Protein AF-A0A1X0K1Q7-F1 (afdb_monomer)

Me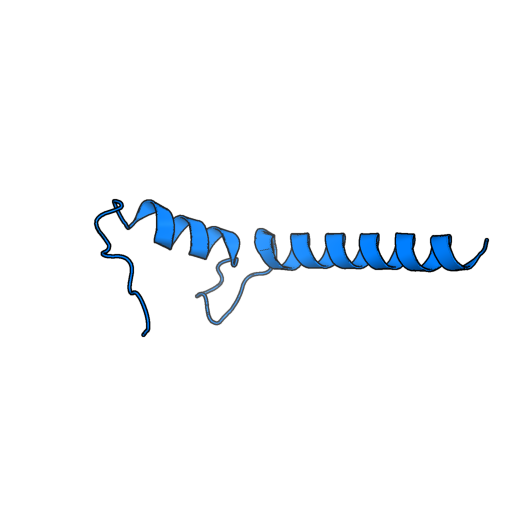an predicted aligned error: 9.45 Å

Sequence (56 aa):
VEDDAGAGLFNQKLKEWEDYYNYHRPHGGLGGQTPYERLLQKTKAQPVTGHRQSHS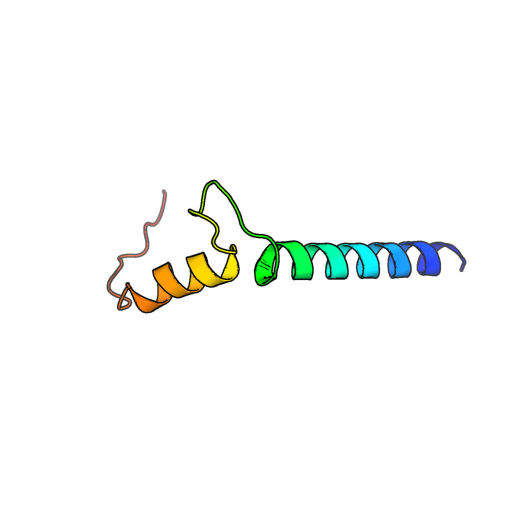

Secondary structure (DSSP, 8-state):
--HHHHHHH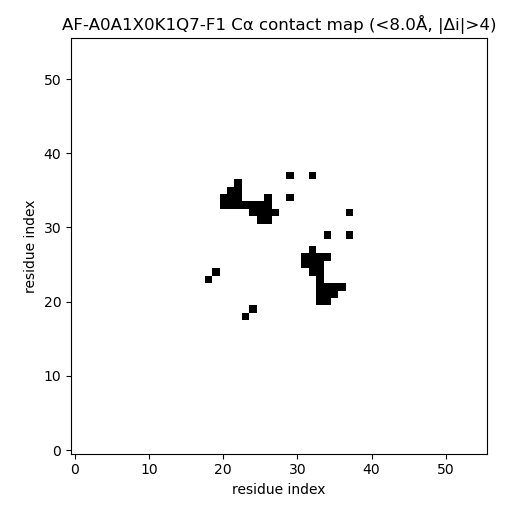HHHHHHHHHHHHHHT---GGGTT--HHHHHHHHHHH--S--------

Organism: Mycobacterium scrofulaceum (NCBI:txid1783)

Structure (mmCIF, N/CA/C/O backbone):
data_AF-A0A1X0K1Q7-F1
#
_entry.id   AF-A0A1X0K1Q7-F1
#
loop_
_atom_site.group_PDB
_atom_site.id
_atom_site.type_symbol
_atom_site.label_atom_id
_atom_site.label_alt_id
_atom_site.label_comp_id
_atom_site.label_asym_id
_atom_site.label_entity_id
_atom_site.label_seq_id
_atom_site.pdbx_PDB_ins_code
_atom_site.Cartn_x
_atom_site.Cartn_y
_atom_site.Cartn_z
_atom_site.occupancy
_atom_site.B_iso_or_equiv
_atom_site.auth_seq_id
_atom_site.auth_comp_id
_atom_site.auth_asym_id
_atom_site.auth_atom_id
_atom_site.pdbx_PDB_model_num
ATOM 1 N N . VAL A 1 1 ? 29.742 -2.985 -16.511 1.00 53.22 1 VAL A N 1
ATOM 2 C CA . VAL A 1 1 ? 29.061 -2.132 -15.502 1.00 53.22 1 VAL A CA 1
ATOM 3 C C . VAL A 1 1 ? 27.705 -1.672 -16.048 1.00 53.22 1 VAL A C 1
ATOM 5 O O . VAL A 1 1 ? 27.296 -0.547 -15.827 1.00 53.22 1 VAL A O 1
ATOM 8 N N . GLU A 1 2 ? 26.984 -2.536 -16.771 1.00 55.88 2 GLU A N 1
ATOM 9 C CA . GLU A 1 2 ? 25.669 -2.191 -17.350 1.00 55.88 2 GLU A CA 1
ATOM 10 C C . GLU A 1 2 ? 24.511 -2.870 -16.596 1.00 55.88 2 GLU A C 1
ATOM 12 O O . GLU A 1 2 ? 23.375 -2.409 -16.662 1.00 55.88 2 GLU A O 1
ATOM 17 N N . ASP A 1 3 ? 24.811 -3.890 -15.783 1.00 56.81 3 ASP A N 1
ATOM 18 C CA . ASP A 1 3 ? 23.826 -4.648 -14.997 1.00 56.81 3 ASP A CA 1
ATOM 19 C C . ASP A 1 3 ? 23.235 -3.868 -13.803 1.00 56.81 3 ASP A C 1
ATOM 21 O O . ASP A 1 3 ? 22.164 -4.209 -13.303 1.00 56.81 3 ASP A O 1
ATOM 25 N N . ASP A 1 4 ? 23.892 -2.791 -13.360 1.00 59.72 4 ASP A N 1
ATOM 26 C CA . ASP A 1 4 ? 23.467 -1.985 -12.201 1.00 59.72 4 ASP A CA 1
ATOM 27 C C . ASP A 1 4 ? 22.297 -1.035 -12.540 1.00 59.72 4 ASP A C 1
ATOM 29 O O . ASP A 1 4 ? 21.403 -0.792 -11.726 1.00 59.72 4 ASP A O 1
ATOM 33 N N . ALA A 1 5 ? 22.224 -0.568 -13.794 1.00 67.44 5 ALA A N 1
ATOM 34 C CA . ALA A 1 5 ? 21.171 0.339 -14.258 1.00 67.44 5 ALA A CA 1
ATOM 35 C C . ALA A 1 5 ? 19.792 -0.344 -14.347 1.00 67.44 5 ALA A C 1
ATOM 37 O O . ALA A 1 5 ? 18.766 0.268 -14.036 1.00 67.44 5 ALA A O 1
ATOM 38 N N . GLY A 1 6 ? 19.759 -1.626 -14.729 1.00 74.69 6 GLY A N 1
ATOM 39 C CA . GLY A 1 6 ? 18.526 -2.416 -14.791 1.00 74.69 6 GLY A CA 1
ATOM 40 C C . GLY A 1 6 ? 17.948 -2.709 -13.406 1.00 74.69 6 GLY A C 1
ATOM 41 O O . GLY A 1 6 ? 16.742 -2.563 -13.191 1.00 74.69 6 GLY A O 1
ATOM 42 N N . ALA A 1 7 ? 18.814 -3.049 -12.446 1.00 81.38 7 ALA A N 1
ATOM 4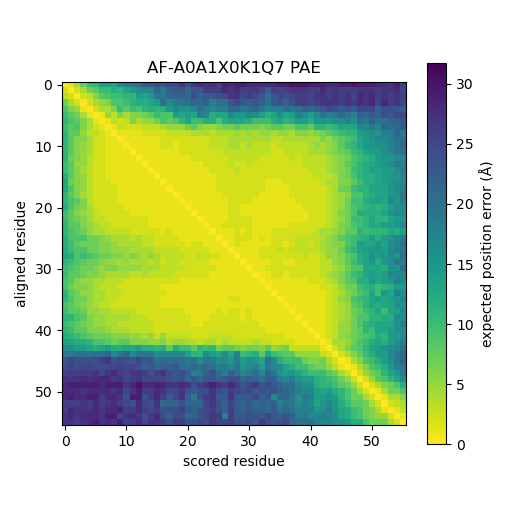3 C CA . ALA A 1 7 ? 18.421 -3.270 -11.056 1.00 81.38 7 ALA A CA 1
ATOM 44 C C . ALA A 1 7 ? 17.889 -1.984 -10.400 1.00 81.38 7 ALA A C 1
ATOM 46 O O . ALA A 1 7 ? 16.872 -2.021 -9.704 1.00 81.38 7 ALA A O 1
ATOM 47 N N . GLY A 1 8 ? 18.519 -0.835 -10.668 1.00 87.12 8 GLY A N 1
ATOM 48 C CA . GLY A 1 8 ? 18.065 0.466 -10.170 1.00 87.12 8 GLY A CA 1
ATOM 49 C C . GLY A 1 8 ? 16.651 0.829 -10.635 1.00 87.12 8 GLY A C 1
ATOM 50 O O . GLY A 1 8 ? 15.790 1.150 -9.813 1.00 87.12 8 GLY A O 1
ATOM 51 N N . LEU A 1 9 ? 16.376 0.713 -11.939 1.00 90.94 9 LEU A N 1
ATOM 52 C CA . LEU A 1 9 ? 15.048 1.000 -12.492 1.00 90.94 9 LEU A CA 1
ATOM 53 C C . LEU A 1 9 ? 13.981 0.033 -11.961 1.00 90.94 9 LEU A C 1
ATOM 55 O O . LEU A 1 9 ? 12.873 0.458 -11.625 1.00 90.94 9 LEU A O 1
ATOM 59 N N . PHE A 1 10 ? 14.308 -1.257 -11.862 1.00 92.50 10 PHE A N 1
ATOM 60 C CA . PHE A 1 10 ? 13.399 -2.254 -11.301 1.00 92.50 10 PHE A CA 1
ATOM 61 C C . PHE A 1 10 ? 13.018 -1.917 -9.855 1.00 92.50 10 PHE A C 1
ATOM 63 O O . PHE A 1 10 ? 11.832 -1.877 -9.525 1.00 92.50 10 PHE A O 1
ATOM 70 N N . ASN A 1 11 ? 14.004 -1.598 -9.015 1.00 95.06 11 ASN A N 1
ATOM 71 C CA . ASN A 1 11 ? 13.769 -1.225 -7.621 1.00 95.06 11 ASN A CA 1
ATOM 72 C C . ASN A 1 11 ? 12.915 0.043 -7.505 1.00 95.06 11 ASN A C 1
ATOM 74 O O . ASN A 1 11 ? 12.037 0.112 -6.645 1.00 95.06 11 ASN A O 1
ATOM 78 N N . GLN A 1 12 ? 13.106 1.019 -8.398 1.00 95.69 12 GLN A N 1
ATOM 79 C CA . GLN A 1 12 ? 12.258 2.208 -8.438 1.00 95.69 12 GLN A CA 1
ATOM 80 C C . GLN A 1 12 ? 10.799 1.849 -8.754 1.00 95.69 12 GLN A C 1
ATOM 82 O O . GLN A 1 12 ? 9.889 2.292 -8.057 1.00 95.69 12 GLN A O 1
ATOM 87 N N . LYS A 1 13 ? 10.558 1.006 -9.764 1.00 96.25 13 LYS A N 1
ATOM 88 C CA . LYS A 1 13 ? 9.200 0.559 -10.110 1.00 96.25 13 LYS A CA 1
ATOM 89 C C . LYS A 1 13 ? 8.555 -0.285 -9.019 1.00 96.25 13 LYS A C 1
ATOM 91 O O . LYS A 1 13 ? 7.354 -0.157 -8.787 1.00 96.25 13 LYS A O 1
ATOM 96 N N . LEU A 1 14 ? 9.343 -1.091 -8.314 1.00 97.31 14 LEU A N 1
ATOM 97 C CA . LEU A 1 14 ? 8.867 -1.839 -7.157 1.00 97.31 14 LEU A CA 1
ATOM 98 C C . LEU A 1 14 ? 8.433 -0.893 -6.029 1.00 97.31 14 LEU A C 1
ATOM 100 O O . LEU A 1 14 ? 7.375 -1.099 -5.439 1.00 97.31 14 LEU A O 1
ATOM 104 N N . LYS A 1 15 ? 9.205 0.173 -5.780 1.00 97.31 15 LYS A N 1
ATOM 105 C CA . LYS A 1 15 ? 8.873 1.195 -4.784 1.00 97.31 15 LYS A CA 1
ATOM 106 C C . LYS A 1 15 ? 7.593 1.954 -5.141 1.00 97.31 15 LYS A C 1
ATOM 108 O O . LYS A 1 15 ? 6.706 2.073 -4.303 1.00 97.31 15 LYS A O 1
ATOM 113 N N . GLU A 1 16 ? 7.464 2.390 -6.394 1.00 98.19 16 GLU A N 1
ATOM 114 C CA . GLU A 1 16 ? 6.246 3.037 -6.904 1.00 98.19 16 GLU A CA 1
ATOM 115 C C . GLU A 1 16 ? 5.009 2.140 -6.709 1.00 98.19 16 GLU A C 1
ATOM 117 O O . GLU A 1 16 ? 3.954 2.600 -6.265 1.00 98.19 16 GLU A O 1
ATOM 122 N N . TRP A 1 17 ? 5.140 0.844 -7.011 1.00 98.19 17 TRP A N 1
ATOM 123 C CA . TRP A 1 17 ? 4.061 -0.124 -6.824 1.00 98.19 17 TRP A CA 1
ATOM 124 C C . TRP A 1 17 ? 3.709 -0.332 -5.347 1.00 98.19 17 TRP A C 1
ATOM 126 O O . TRP A 1 17 ? 2.525 -0.349 -5.001 1.00 98.19 17 TRP A O 1
ATOM 136 N N . GLU A 1 18 ? 4.715 -0.467 -4.479 1.00 98.31 18 GLU A N 1
ATOM 137 C CA . GLU A 1 18 ? 4.533 -0.626 -3.035 1.00 98.31 18 GLU A CA 1
ATOM 138 C C . GLU A 1 18 ? 3.771 0.567 -2.443 1.00 98.31 18 GLU A C 1
ATOM 140 O O . GLU A 1 18 ? 2.805 0.381 -1.698 1.00 98.31 18 GLU A O 1
ATOM 145 N N . ASP A 1 19 ? 4.167 1.788 -2.808 1.00 98.56 19 ASP A N 1
ATOM 146 C CA . ASP A 1 19 ? 3.542 3.009 -2.305 1.00 98.56 19 ASP A CA 1
ATOM 147 C C . ASP A 1 19 ? 2.087 3.118 -2.792 1.00 98.56 19 ASP A C 1
ATOM 149 O O . ASP A 1 19 ? 1.169 3.351 -1.998 1.00 98.56 19 ASP A O 1
ATOM 153 N N . TYR A 1 20 ? 1.829 2.845 -4.075 1.00 98.50 20 TYR A N 1
ATOM 154 C CA . TYR A 1 20 ? 0.466 2.827 -4.606 1.00 98.50 20 TYR A CA 1
ATOM 155 C C . TYR A 1 20 ? -0.424 1.788 -3.907 1.00 98.50 20 TYR A C 1
ATOM 157 O O . TYR A 1 20 ? -1.549 2.097 -3.500 1.00 98.50 20 TYR A O 1
ATOM 165 N N . TYR A 1 21 ? 0.070 0.559 -3.740 1.00 98.06 21 TYR A N 1
ATOM 166 C CA . TYR A 1 21 ? -0.692 -0.523 -3.124 1.00 98.06 21 TYR A C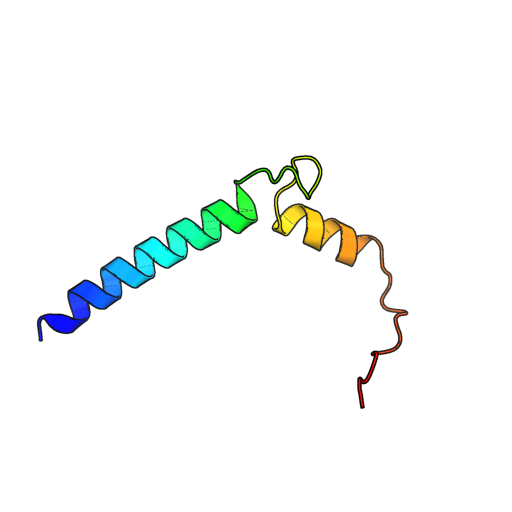A 1
ATOM 167 C C . TYR A 1 21 ? -1.043 -0.211 -1.666 1.00 98.06 21 TYR A C 1
ATOM 169 O O . TYR A 1 21 ? -2.186 -0.410 -1.250 1.00 98.06 21 TYR A O 1
ATOM 177 N N . ASN A 1 22 ? -0.079 0.304 -0.900 1.00 98.12 22 ASN A N 1
ATOM 178 C CA . ASN A 1 22 ? -0.243 0.525 0.533 1.00 98.12 22 ASN A CA 1
ATOM 179 C C . ASN A 1 22 ? -1.049 1.781 0.879 1.00 98.12 22 ASN A C 1
ATOM 181 O O . ASN A 1 22 ? -1.773 1.751 1.877 1.00 98.12 22 ASN A O 1
ATOM 185 N N . TYR A 1 23 ? -0.954 2.848 0.076 1.00 97.81 23 TYR A N 1
ATOM 186 C CA . TYR A 1 23 ? -1.506 4.163 0.435 1.00 97.81 23 TYR A CA 1
ATOM 187 C C . TYR A 1 23 ? -2.628 4.670 -0.470 1.00 97.81 23 TYR A C 1
ATOM 189 O O . TYR A 1 23 ? -3.326 5.609 -0.090 1.00 97.81 23 TYR A O 1
ATOM 197 N N . HIS A 1 24 ? -2.820 4.091 -1.656 1.00 97.81 24 HIS A N 1
ATOM 198 C CA . HIS A 1 24 ? -3.739 4.661 -2.650 1.00 97.81 24 HIS A CA 1
ATOM 199 C C . HIS A 1 24 ? -4.753 3.666 -3.204 1.00 97.81 24 HIS A C 1
ATOM 201 O O . HIS A 1 24 ? -5.804 4.078 -3.693 1.00 97.81 24 HIS A O 1
ATOM 207 N N . ARG A 1 25 ? -4.475 2.362 -3.138 1.00 97.50 25 ARG A N 1
ATOM 208 C CA . ARG A 1 25 ? -5.350 1.349 -3.722 1.00 97.50 25 ARG A CA 1
ATOM 209 C C . ARG A 1 25 ? -6.468 0.938 -2.748 1.00 97.50 25 ARG A C 1
ATOM 211 O O . ARG A 1 25 ? -6.172 0.312 -1.726 1.00 97.50 25 ARG A O 1
ATOM 218 N N . PRO A 1 26 ? -7.751 1.204 -3.057 1.00 96.50 26 PRO A N 1
ATOM 219 C CA . PRO A 1 26 ? -8.860 0.696 -2.258 1.00 96.50 26 PRO A CA 1
ATOM 220 C C . PRO A 1 26 ? -9.008 -0.817 -2.454 1.00 96.50 26 PRO A C 1
ATOM 222 O O . PRO A 1 26 ? -8.989 -1.322 -3.580 1.00 96.50 26 PRO A O 1
ATOM 225 N N . HIS A 1 27 ? -9.164 -1.561 -1.358 1.00 97.19 27 HIS A N 1
ATOM 226 C CA . HIS A 1 27 ? -9.283 -3.019 -1.392 1.00 97.19 27 HIS A CA 1
ATOM 227 C C . HIS A 1 27 ? -10.691 -3.473 -1.012 1.00 97.19 27 HIS A C 1
ATOM 229 O O . HIS A 1 27 ? -11.156 -3.219 0.098 1.00 97.19 27 HIS A O 1
ATOM 235 N N . GLY A 1 28 ? -11.352 -4.229 -1.897 1.00 96.75 28 GLY A N 1
ATOM 236 C CA . GLY A 1 28 ? -12.694 -4.774 -1.640 1.00 96.75 28 GLY A CA 1
ATOM 237 C C . GLY A 1 28 ? -12.758 -5.635 -0.372 1.00 96.75 28 GLY A C 1
ATOM 238 O O . GLY A 1 28 ? -13.650 -5.453 0.450 1.00 96.75 28 GLY A O 1
ATOM 239 N N . GLY A 1 29 ? -11.745 -6.478 -0.137 1.00 95.62 29 GLY A N 1
ATOM 240 C CA . GLY A 1 29 ? -11.624 -7.271 1.097 1.00 95.62 29 GLY A CA 1
ATOM 241 C C . GLY A 1 29 ? -11.383 -6.448 2.372 1.00 95.62 29 GLY A C 1
ATOM 242 O O . GLY A 1 29 ? -11.514 -6.973 3.474 1.00 95.62 29 GLY A O 1
ATOM 243 N N . LEU A 1 30 ? -11.051 -5.160 2.239 1.00 96.38 30 LEU A N 1
ATOM 244 C CA . LEU A 1 30 ? -10.913 -4.207 3.343 1.00 96.38 30 LEU A CA 1
ATOM 245 C C . LEU A 1 30 ? -12.088 -3.215 3.409 1.00 96.38 30 LEU A C 1
ATOM 247 O O . LEU A 1 30 ? -12.001 -2.206 4.108 1.00 96.38 30 LEU A O 1
ATOM 251 N N . GLY A 1 31 ? -13.181 -3.475 2.683 1.00 95.75 31 GLY A N 1
ATOM 252 C CA . GLY A 1 31 ? -14.333 -2.572 2.623 1.00 95.75 31 GLY A CA 1
ATOM 253 C C . GLY A 1 31 ? -14.026 -1.250 1.917 1.00 95.75 31 GLY A C 1
ATOM 254 O O . GLY A 1 31 ? -14.574 -0.220 2.289 1.00 95.75 31 GLY A O 1
ATOM 255 N N . GLY A 1 32 ? -13.114 -1.261 0.942 1.00 97.00 32 GLY A N 1
ATOM 256 C CA . GLY A 1 32 ? -12.701 -0.073 0.189 1.00 97.00 32 GLY A CA 1
ATOM 257 C C . GLY A 1 32 ? -11.531 0.697 0.801 1.00 97.00 32 GLY A C 1
ATOM 258 O O . GLY A 1 32 ? -11.033 1.621 0.174 1.00 97.00 32 GLY A O 1
ATOM 259 N N . GLN A 1 33 ? -11.044 0.299 1.975 1.00 97.69 33 GLN A N 1
ATOM 260 C CA . GLN A 1 33 ? -9.874 0.919 2.595 1.00 97.69 33 GLN A CA 1
ATOM 261 C C . GLN A 1 33 ? -8.562 0.464 1.951 1.00 97.69 33 GLN A C 1
ATOM 263 O O . GLN A 1 33 ? -8.470 -0.608 1.341 1.00 97.69 33 GLN A O 1
ATOM 268 N N . THR A 1 34 ? -7.526 1.265 2.151 1.00 98.31 34 THR A N 1
ATOM 269 C CA . THR A 1 34 ? -6.135 0.915 1.869 1.00 98.31 34 THR A CA 1
ATOM 270 C C . THR A 1 34 ? -5.557 0.020 2.978 1.00 98.31 34 THR A C 1
ATOM 272 O O . THR A 1 34 ? -6.053 0.009 4.114 1.00 98.31 34 THR A O 1
ATOM 275 N N . PRO A 1 35 ? -4.487 -0.744 2.694 1.00 97.88 35 PRO A N 1
ATOM 276 C CA . PRO A 1 35 ? -3.800 -1.536 3.709 1.00 97.88 35 PRO A CA 1
ATOM 277 C C . PRO A 1 35 ? -3.301 -0.689 4.886 1.00 97.88 35 PRO A C 1
ATOM 279 O O . PRO A 1 35 ? -3.438 -1.106 6.039 1.00 97.88 35 PRO A O 1
ATOM 282 N N . TYR A 1 36 ? -2.776 0.511 4.617 1.00 97.56 36 TYR A N 1
ATOM 283 C CA . TYR A 1 36 ? -2.285 1.410 5.659 1.00 97.56 36 TYR A CA 1
ATOM 284 C C . TYR A 1 36 ? -3.406 1.900 6.588 1.00 97.56 36 TYR A C 1
ATOM 286 O O . TYR A 1 36 ? -3.259 1.865 7.811 1.00 97.56 36 TYR A O 1
ATOM 294 N N . GLU A 1 37 ? -4.566 2.274 6.046 1.00 97.06 37 GLU A N 1
ATOM 295 C CA . GLU A 1 37 ? -5.727 2.661 6.861 1.00 97.06 37 GLU A CA 1
ATOM 296 C C . GLU A 1 37 ? -6.197 1.511 7.755 1.00 97.06 37 GLU A C 1
ATOM 298 O O . GLU A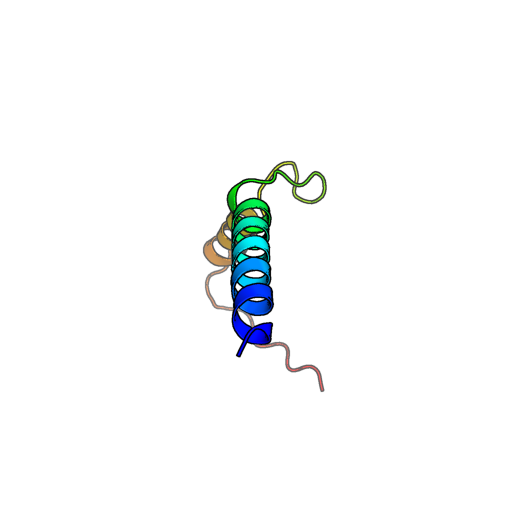 1 37 ? -6.448 1.701 8.950 1.00 97.06 37 GLU A O 1
ATOM 303 N N . ARG A 1 38 ? -6.231 0.285 7.216 1.00 95.56 38 ARG A N 1
ATOM 304 C CA . ARG A 1 38 ? -6.564 -0.910 7.997 1.00 95.56 38 ARG A CA 1
ATOM 305 C C . ARG A 1 38 ? -5.558 -1.157 9.119 1.00 95.56 38 ARG A C 1
ATOM 307 O O . ARG A 1 38 ? -5.961 -1.530 10.222 1.00 95.56 38 ARG A O 1
ATOM 314 N N . LEU A 1 39 ? -4.266 -0.961 8.857 1.00 94.81 39 LEU A N 1
ATOM 315 C CA . LEU A 1 39 ? -3.222 -1.065 9.874 1.0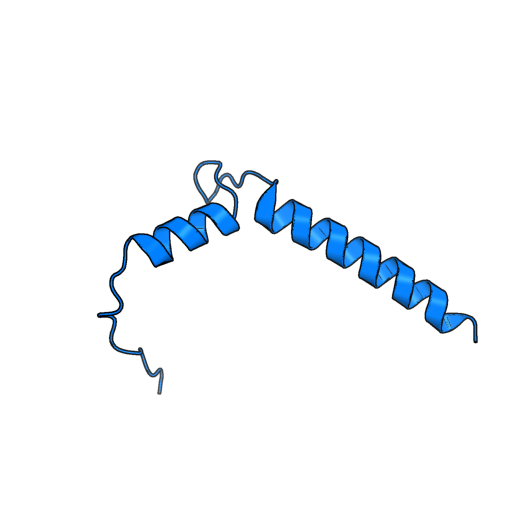0 94.81 39 LEU A CA 1
ATOM 316 C C . LEU A 1 39 ? -3.454 -0.044 10.994 1.00 94.81 39 LEU A C 1
ATOM 318 O O . LEU A 1 39 ? -3.493 -0.437 12.159 1.00 94.81 39 LEU A O 1
ATOM 322 N N . LEU A 1 40 ? -3.685 1.227 10.648 1.00 94.31 40 LEU A N 1
ATOM 323 C CA . LEU A 1 40 ? -3.979 2.286 11.617 1.00 94.31 40 LEU A CA 1
ATOM 324 C C . LEU A 1 40 ? -5.213 1.972 12.468 1.00 94.31 40 LEU A C 1
ATOM 326 O O . LEU A 1 40 ? -5.206 2.238 13.666 1.00 94.31 40 LEU A O 1
ATOM 330 N N . GLN A 1 41 ? -6.264 1.392 11.885 1.00 92.88 41 GLN A N 1
ATOM 331 C CA . GLN A 1 41 ? -7.434 0.955 12.651 1.00 92.88 41 GLN A CA 1
ATOM 332 C C . GLN A 1 41 ? -7.063 -0.096 13.698 1.00 92.88 41 GLN A C 1
ATOM 334 O O . GLN A 1 41 ? -7.460 0.028 14.853 1.00 92.88 41 GLN A O 1
ATOM 339 N N . LYS A 1 42 ? -6.278 -1.114 13.323 1.00 89.00 42 LYS A N 1
ATOM 340 C CA . LYS A 1 42 ? -5.890 -2.195 14.242 1.00 89.00 42 LYS A CA 1
ATOM 341 C C . LYS A 1 42 ? -4.959 -1.706 15.353 1.00 89.00 42 LYS A C 1
ATOM 343 O O . LYS A 1 42 ? -5.099 -2.160 16.483 1.00 89.00 42 LYS A O 1
ATOM 348 N N . THR A 1 43 ? -4.041 -0.788 15.052 1.00 89.88 43 THR A N 1
ATOM 349 C CA . THR A 1 43 ? -3.073 -0.272 16.034 1.00 89.88 43 THR A CA 1
ATOM 350 C C . THR A 1 43 ? -3.656 0.804 16.945 1.00 89.88 43 THR A C 1
ATOM 352 O O . THR A 1 43 ? -3.253 0.890 18.097 1.00 89.88 43 THR A O 1
ATOM 355 N N . LYS A 1 44 ? -4.632 1.595 16.477 1.00 80.88 44 LYS A N 1
ATOM 356 C CA . LYS A 1 44 ? -5.346 2.576 17.315 1.00 80.88 44 LYS A CA 1
ATOM 357 C C . LYS A 1 44 ? -6.442 1.943 18.172 1.00 80.88 44 LYS A C 1
ATOM 359 O O . LYS A 1 44 ? -6.715 2.437 19.259 1.00 80.88 44 LYS A O 1
ATOM 364 N N . ALA A 1 45 ? -7.076 0.871 17.695 1.00 65.69 45 ALA A N 1
ATOM 365 C CA . ALA A 1 45 ? -8.149 0.193 18.423 1.00 65.69 45 ALA A CA 1
ATOM 366 C C . ALA A 1 45 ? -7.645 -0.722 19.550 1.00 65.69 45 ALA A C 1
ATOM 368 O O . ALA A 1 45 ? -8.438 -1.130 20.396 1.00 65.69 45 ALA A O 1
ATOM 369 N N . GLN A 1 46 ? -6.352 -1.057 19.574 1.00 60.94 46 GLN A N 1
ATOM 370 C CA . GLN A 1 46 ? -5.773 -1.881 20.628 1.00 60.94 46 GLN A CA 1
ATOM 371 C C . GLN A 1 46 ? -4.820 -1.050 21.494 1.00 60.94 46 GLN A C 1
ATOM 373 O O . GLN A 1 46 ? -3.702 -0.776 21.055 1.00 60.94 46 GLN A O 1
ATOM 378 N N . PRO A 1 47 ? -5.184 -0.689 22.744 1.00 58.97 47 PRO A N 1
ATOM 379 C CA . PRO A 1 47 ? -4.148 -0.500 23.750 1.00 58.97 47 PRO A CA 1
ATOM 380 C C . PRO A 1 47 ? -3.313 -1.785 23.785 1.00 58.97 47 PRO A C 1
ATOM 382 O O . PRO A 1 47 ? -3.861 -2.882 23.673 1.00 58.97 47 PRO A O 1
ATOM 385 N N . VAL A 1 48 ? -1.991 -1.661 23.886 1.00 61.94 48 VAL A N 1
ATOM 386 C CA . VAL A 1 48 ? -1.061 -2.795 23.984 1.00 61.94 48 VAL A CA 1
ATOM 387 C C . VAL A 1 48 ? -1.311 -3.575 25.283 1.00 61.94 48 VAL A C 1
ATOM 389 O O . VAL A 1 48 ? -0.620 -3.431 26.281 1.00 61.94 48 VAL A O 1
ATOM 392 N N . THR A 1 49 ? -2.353 -4.397 25.291 1.00 61.38 49 THR A N 1
ATOM 393 C CA . THR A 1 49 ? -2.672 -5.356 26.357 1.00 61.38 49 THR A CA 1
ATOM 394 C C . THR A 1 49 ? -2.672 -6.794 25.830 1.00 61.38 49 THR A C 1
ATOM 396 O O . THR A 1 49 ? -2.980 -7.730 26.562 1.00 61.38 49 THR A O 1
ATOM 399 N N . GLY A 1 50 ? -2.280 -6.999 24.567 1.00 57.44 50 GLY A N 1
ATOM 400 C CA . GLY A 1 50 ? -2.216 -8.309 23.927 1.00 57.44 50 GLY A CA 1
ATOM 401 C C . GLY A 1 50 ? -0.961 -9.092 24.306 1.00 57.44 50 GLY A C 1
ATOM 402 O O . GLY A 1 50 ? 0.139 -8.772 23.859 1.00 57.44 50 GLY A O 1
ATOM 403 N N . HIS A 1 51 ? -1.151 -10.147 25.100 1.00 60.97 51 HIS A N 1
ATOM 404 C CA . HIS A 1 51 ? -0.206 -11.246 25.305 1.00 60.97 51 HIS A CA 1
ATOM 405 C C . HIS A 1 51 ? 0.422 -11.660 23.964 1.00 60.97 51 HIS A C 1
ATOM 407 O O . HIS A 1 51 ? -0.286 -12.036 23.027 1.00 60.97 51 HIS A O 1
ATOM 413 N N . ARG A 1 52 ? 1.755 -11.592 23.867 1.00 61.19 52 ARG A N 1
ATOM 414 C CA . ARG A 1 52 ? 2.515 -12.115 22.729 1.00 61.19 52 ARG A CA 1
ATOM 415 C C . ARG A 1 52 ? 2.150 -13.589 22.562 1.00 61.19 52 ARG A C 1
ATOM 417 O O . ARG A 1 52 ? 2.520 -14.398 23.406 1.00 61.19 52 ARG A O 1
ATOM 424 N N . GLN A 1 53 ? 1.427 -13.939 21.501 1.00 62.81 53 GLN A N 1
ATOM 425 C CA . GLN A 1 53 ? 1.208 -15.341 21.160 1.00 62.81 53 GLN A CA 1
ATOM 426 C C . GLN A 1 53 ? 2.537 -15.909 20.661 1.00 62.81 53 GLN A C 1
ATOM 428 O O . GLN A 1 53 ? 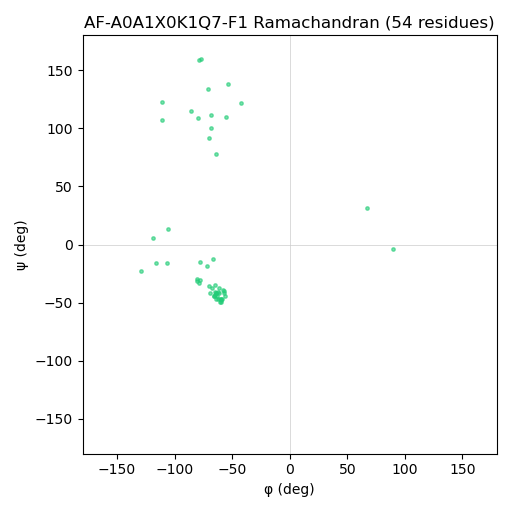2.907 -15.770 19.497 1.00 62.81 53 GLN A O 1
ATOM 433 N N . SER A 1 54 ? 3.304 -16.479 21.587 1.00 54.62 54 SER A N 1
ATOM 434 C CA . SER A 1 54 ? 4.402 -17.379 21.277 1.00 54.62 54 SER A CA 1
ATOM 435 C C . SER A 1 54 ? 3.793 -18.657 20.713 1.00 54.62 54 SER A C 1
ATOM 437 O O . SER A 1 54 ? 3.286 -19.486 21.464 1.00 54.62 54 SER A O 1
ATOM 439 N N . HIS A 1 55 ? 3.802 -18.789 19.391 1.00 46.09 55 HIS A N 1
ATOM 440 C CA . HIS A 1 55 ? 3.631 -20.090 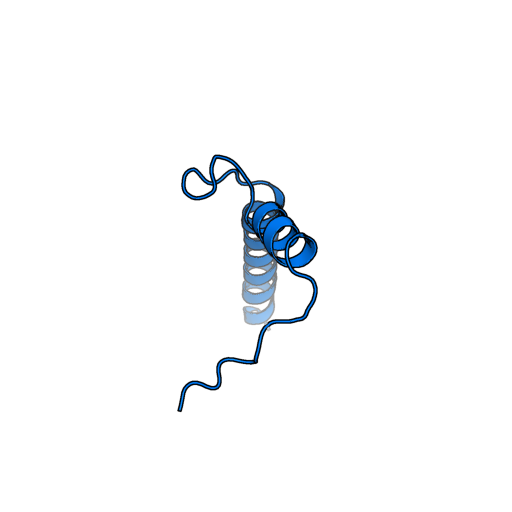18.761 1.00 46.09 55 HIS A CA 1
ATOM 441 C C . HIS A 1 55 ? 4.882 -20.922 19.073 1.00 46.09 55 HIS A C 1
ATOM 443 O O . HIS A 1 55 ? 5.982 -20.559 18.653 1.00 46.09 55 HIS A O 1
ATOM 449 N N . SER A 1 56 ? 4.704 -21.959 19.897 1.00 60.47 56 SER A N 1
ATOM 450 C CA . SER A 1 56 ? 5.635 -23.086 20.047 1.00 60.47 56 SER A CA 1
ATOM 451 C C . SER A 1 56 ? 5.378 -24.128 18.970 1.00 60.47 56 SER A C 1
ATOM 453 O O . SER A 1 56 ? 4.202 -24.249 18.556 1.00 60.47 56 SER A O 1
#

InterPro domains:
  IPR001584 Integrase, catalytic core [PF13683] (11-35)
  IPR012337 Ribonuclease H-like superfamily [SSF53098] (11-43)

Solvent-accessible surface area (backbone atoms only — not comparable to full-atom values): 3458 Å² total; per-residue (Å²): 138,67,72,61,61,58,52,51,53,50,52,50,55,51,50,55,50,51,52,40,50,36,73,67,39,61,29,74,96,58,76,51,37,24,59,48,58,54,48,51,50,58,60,70,74,43,75,96,75,75,76,81,82,75,84,126

pLDDT: mean 83.86, std 17.11, range [46.09, 98.56]

Radius of gyration: 17.64 Å; Cα contacts (8 Å, |Δi|>4): 25; chains: 1; bounding box: 43×28×44 Å

Foldseek 3Di:
DPVVVVVVVVVVVVVVVVCCQQPPAQDVVQVGDHVVVVVVCVVVVDDPPDDPPPDD